Protein AF-A0A662VIW0-F1 (afdb_monomer)

Solvent-accessible surface area (backbone atoms only — not comparable to full-atom values): 6126 Å² total; per-residue (Å²): 143,88,88,86,82,80,80,51,72,69,60,53,56,52,55,52,50,51,64,45,26,67,75,43,23,36,45,35,42,64,48,13,52,80,46,64,94,52,66,86,97,58,52,34,42,56,48,16,45,52,52,39,48,55,49,34,55,51,52,54,50,34,43,78,67,66,74,47,53,72,71,60,52,47,40,37,14,29,12,44,25,73,59,30,28,58,50,50,29,67,75,67,74,45,95,77,75,49,54,68,15,72,86,61,66,70,75,119

Nearest PDB structures (foldseek):
  6cfw-assembly1_D  TM=3.630E-01  e=3.505E+00  Pyrococcus furiosus DSM 3638

Structure (mmCIF, N/CA/C/O backbone):
data_AF-A0A662VIW0-F1
#
_entry.id   AF-A0A662VIW0-F1
#
loop_
_atom_site.group_PDB
_atom_site.id
_atom_site.type_symbol
_atom_site.label_atom_id
_atom_site.label_alt_id
_atom_site.label_comp_id
_atom_site.label_asym_id
_atom_site.label_entity_id
_atom_site.label_seq_id
_atom_site.pdbx_PDB_ins_code
_atom_site.Cartn_x
_atom_site.Cartn_y
_atom_site.Cartn_z
_atom_site.occupancy
_atom_site.B_iso_or_equiv
_atom_site.auth_seq_id
_atom_site.auth_comp_id
_atom_site.auth_asym_id
_atom_site.auth_atom_id
_atom_site.pdbx_PDB_model_num
ATOM 1 N N . MET A 1 1 ? 27.183 17.639 17.169 1.00 44.72 1 MET A N 1
ATOM 2 C CA . MET A 1 1 ? 25.803 17.394 16.695 1.00 44.72 1 MET A CA 1
ATOM 3 C C . MET A 1 1 ? 25.835 17.263 15.175 1.00 44.72 1 MET A C 1
ATOM 5 O O . MET A 1 1 ? 25.544 18.216 14.478 1.00 44.72 1 MET A O 1
ATOM 9 N N . GLU A 1 2 ? 26.232 16.102 14.656 1.00 43.03 2 GLU A N 1
ATOM 10 C CA . GLU A 1 2 ? 26.296 15.828 13.208 1.00 43.03 2 GLU A CA 1
ATOM 11 C C . GLU A 1 2 ? 25.835 14.387 12.946 1.00 43.03 2 GLU A C 1
ATOM 13 O O . GLU A 1 2 ? 26.574 13.532 12.479 1.00 43.03 2 GLU A O 1
ATOM 18 N N . ARG A 1 3 ? 24.592 14.079 13.327 1.00 45.66 3 ARG A N 1
ATOM 19 C CA . ARG A 1 3 ? 23.957 12.772 13.076 1.00 45.66 3 ARG A CA 1
ATOM 20 C C . ARG A 1 3 ? 22.644 12.937 12.306 1.00 45.66 3 ARG A C 1
ATOM 22 O O . ARG A 1 3 ? 21.620 12.384 12.681 1.00 45.66 3 ARG A O 1
ATOM 29 N N . SER A 1 4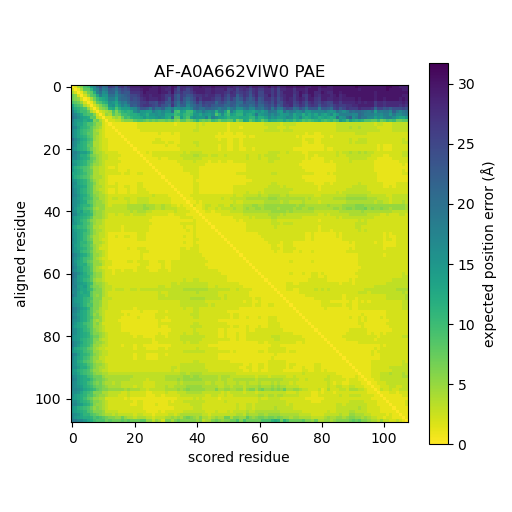 ? 22.648 13.751 11.250 1.00 50.28 4 SER A N 1
ATOM 30 C CA . SER A 1 4 ? 21.435 14.067 10.474 1.00 50.28 4 SER A CA 1
ATOM 31 C C . SER A 1 4 ? 21.539 13.806 8.966 1.00 50.28 4 SER A C 1
ATOM 33 O O . SER A 1 4 ? 20.631 14.183 8.230 1.00 50.28 4 SER A O 1
ATOM 35 N N . LYS A 1 5 ? 22.586 13.125 8.475 1.00 49.28 5 LYS A N 1
ATOM 36 C CA . LYS A 1 5 ? 22.767 12.874 7.028 1.00 49.28 5 LYS A CA 1
ATOM 37 C C . LYS A 1 5 ? 23.123 11.435 6.637 1.00 49.28 5 LYS A C 1
ATOM 39 O O . LYS A 1 5 ? 23.834 11.227 5.667 1.00 49.28 5 LYS A O 1
ATOM 44 N N . GLU A 1 6 ? 22.539 10.443 7.298 1.00 47.62 6 GLU A N 1
ATOM 45 C CA . GLU A 1 6 ? 22.440 9.090 6.728 1.00 47.62 6 GLU A CA 1
ATOM 46 C C . GLU A 1 6 ? 20.973 8.669 6.664 1.00 47.62 6 GLU A C 1
ATOM 48 O O . GLU A 1 6 ? 20.456 7.899 7.472 1.00 47.62 6 GLU A O 1
ATOM 53 N N . GLN A 1 7 ? 20.256 9.214 5.680 1.00 52.16 7 GLN A N 1
ATOM 54 C CA . GLN A 1 7 ? 19.001 8.604 5.261 1.00 52.16 7 GLN A CA 1
ATOM 55 C C . GLN A 1 7 ? 19.335 7.333 4.484 1.00 52.16 7 GLN A C 1
ATOM 57 O O . GLN A 1 7 ? 19.676 7.376 3.305 1.00 52.16 7 GLN A O 1
ATOM 62 N N . ASN A 1 8 ? 19.237 6.206 5.183 1.00 62.53 8 ASN A N 1
ATOM 63 C CA . ASN A 1 8 ? 19.381 4.864 4.636 1.00 62.53 8 ASN A CA 1
ATOM 64 C C . ASN A 1 8 ? 18.531 4.716 3.352 1.00 62.53 8 ASN A C 1
ATOM 66 O O . ASN A 1 8 ? 17.358 5.099 3.347 1.00 62.53 8 ASN A O 1
ATOM 70 N N . ALA A 1 9 ? 19.095 4.202 2.253 1.00 61.03 9 ALA A N 1
ATOM 71 C CA . ALA A 1 9 ? 18.442 4.202 0.934 1.00 61.03 9 ALA A CA 1
ATOM 72 C C . ALA A 1 9 ? 17.053 3.526 0.954 1.00 61.03 9 ALA A C 1
ATOM 74 O O . ALA A 1 9 ? 16.110 4.005 0.317 1.00 61.03 9 ALA A O 1
ATOM 75 N N . SER A 1 10 ? 16.896 2.484 1.775 1.00 62.88 10 SER A N 1
ATOM 76 C CA . SER A 1 10 ? 15.626 1.788 2.018 1.00 62.88 10 SER A CA 1
ATOM 77 C C . SER A 1 10 ? 14.562 2.680 2.672 1.00 62.88 10 SER A C 1
ATOM 79 O O . SER A 1 10 ? 13.393 2.632 2.280 1.00 62.88 10 SER A O 1
ATOM 81 N N . ASN A 1 11 ? 14.954 3.573 3.592 1.00 71.50 11 ASN A N 1
ATOM 82 C CA . ASN A 1 11 ? 14.033 4.539 4.206 1.00 71.50 11 ASN A CA 1
ATOM 83 C C . ASN A 1 11 ? 13.468 5.504 3.157 1.00 71.50 11 ASN A C 1
ATOM 85 O O . ASN A 1 11 ? 12.321 5.931 3.265 1.00 71.50 11 ASN A O 1
ATOM 89 N N . ASN A 1 12 ? 14.228 5.826 2.107 1.00 86.69 12 ASN A N 1
ATOM 90 C CA . ASN A 1 12 ? 13.758 6.712 1.042 1.00 86.69 12 ASN A CA 1
ATOM 91 C C . ASN A 1 12 ? 12.639 6.068 0.199 1.00 86.69 12 ASN A C 1
ATOM 93 O O . ASN A 1 12 ? 11.648 6.732 -0.107 1.00 86.69 12 ASN A O 1
ATOM 97 N N . ILE A 1 13 ? 12.757 4.775 -0.135 1.00 94.94 13 ILE A N 1
ATOM 98 C CA . ILE A 1 13 ? 11.748 4.047 -0.929 1.00 94.94 13 ILE A CA 1
ATOM 99 C C . ILE A 1 13 ? 10.411 4.018 -0.188 1.00 94.94 13 ILE A C 1
ATOM 101 O O . ILE A 1 13 ? 9.395 4.472 -0.718 1.00 94.94 13 ILE A O 1
ATOM 105 N N . ILE A 1 14 ? 10.423 3.554 1.063 1.00 95.62 14 ILE A N 1
ATOM 106 C CA . ILE A 1 14 ? 9.202 3.424 1.862 1.00 95.62 14 ILE A CA 1
ATOM 107 C C . ILE A 1 14 ? 8.592 4.789 2.180 1.00 95.62 14 ILE A C 1
ATOM 109 O O . ILE A 1 14 ? 7.386 4.965 2.015 1.00 95.62 14 ILE A O 1
ATOM 113 N N . ASN A 1 15 ? 9.395 5.794 2.543 1.00 94.94 15 ASN A N 1
ATOM 114 C CA . ASN A 1 15 ? 8.869 7.133 2.820 1.00 94.94 15 ASN A CA 1
ATOM 115 C C . ASN A 1 15 ? 8.198 7.760 1.592 1.00 94.94 15 ASN A C 1
ATOM 117 O O . ASN A 1 15 ? 7.151 8.401 1.718 1.00 94.94 15 ASN A O 1
ATOM 121 N N . LYS A 1 16 ? 8.764 7.567 0.394 1.00 96.88 16 LYS A N 1
ATOM 122 C CA . LYS A 1 16 ? 8.130 8.007 -0.857 1.00 96.88 16 LYS A CA 1
ATOM 123 C C . LYS A 1 16 ? 6.845 7.233 -1.132 1.00 96.88 16 LYS A C 1
ATOM 125 O O . LYS A 1 16 ? 5.825 7.860 -1.410 1.00 96.88 16 LYS A O 1
ATOM 130 N N . ALA A 1 17 ? 6.869 5.906 -1.000 1.00 97.88 17 ALA A N 1
ATOM 131 C CA . ALA A 1 17 ? 5.688 5.071 -1.197 1.00 97.88 17 ALA A CA 1
ATOM 132 C C . ALA A 1 17 ? 4.541 5.481 -0.257 1.00 97.88 17 ALA A C 1
ATOM 134 O O . ALA A 1 17 ? 3.423 5.679 -0.723 1.00 97.88 17 ALA A O 1
ATOM 135 N N . ARG A 1 18 ? 4.821 5.730 1.032 1.00 97.19 18 ARG A N 1
ATOM 136 C CA . ARG A 1 18 ? 3.829 6.221 2.006 1.00 97.19 18 ARG A CA 1
ATOM 137 C C . ARG A 1 18 ? 3.193 7.538 1.576 1.00 97.19 18 ARG A C 1
ATOM 139 O O . ARG A 1 18 ? 1.971 7.664 1.542 1.00 97.19 18 ARG A O 1
ATOM 146 N N . LYS A 1 19 ? 4.018 8.525 1.216 1.00 96.88 19 LYS A N 1
ATOM 147 C CA . LYS A 1 19 ? 3.547 9.854 0.787 1.00 96.88 19 LYS A CA 1
ATOM 148 C C . LYS A 1 19 ? 2.650 9.798 -0.449 1.00 96.88 19 LYS A C 1
ATOM 150 O O . LYS A 1 19 ? 1.750 10.620 -0.581 1.00 96.88 19 LYS A O 1
ATOM 155 N N . ILE A 1 20 ? 2.911 8.864 -1.358 1.00 97.88 20 ILE A N 1
ATOM 156 C CA . ILE A 1 20 ? 2.132 8.711 -2.588 1.00 97.88 20 ILE A CA 1
ATOM 157 C C . ILE A 1 20 ? 0.847 7.932 -2.311 1.00 97.88 20 ILE A C 1
ATOM 159 O O . ILE A 1 20 ? -0.230 8.405 -2.660 1.00 97.88 20 ILE A O 1
ATOM 163 N N . LEU A 1 21 ? 0.939 6.791 -1.625 1.00 98.25 21 LEU A N 1
ATOM 164 C CA . LEU A 1 21 ? -0.203 5.917 -1.339 1.00 98.25 21 LEU A CA 1
ATOM 165 C C . LEU A 1 21 ? -1.180 6.510 -0.315 1.00 98.25 21 LEU A C 1
ATOM 167 O O . LEU A 1 21 ? -2.311 6.058 -0.219 1.00 98.25 21 LEU A O 1
ATOM 171 N N . THR A 1 22 ? -0.811 7.559 0.418 1.00 96.31 22 THR A N 1
ATOM 172 C CA . THR A 1 22 ? -1.782 8.337 1.212 1.00 96.31 22 THR A CA 1
ATOM 173 C C . THR A 1 22 ? -2.666 9.248 0.361 1.00 96.31 22 THR A C 1
ATOM 175 O O . THR A 1 22 ? -3.702 9.695 0.845 1.00 96.31 22 THR A O 1
ATOM 178 N N . LYS A 1 23 ? -2.281 9.521 -0.892 1.00 96.94 23 LYS A N 1
ATOM 179 C CA . LYS A 1 23 ? -2.948 10.493 -1.771 1.00 96.94 23 LYS A CA 1
ATOM 180 C C . LYS A 1 23 ? -3.566 9.863 -3.011 1.00 96.94 23 LYS A C 1
ATOM 182 O O . LYS A 1 23 ? -4.640 10.283 -3.420 1.00 96.94 23 LYS A O 1
ATOM 187 N N . TYR A 1 24 ? -2.889 8.885 -3.607 1.00 98.00 24 TYR A N 1
ATOM 188 C CA . TYR A 1 24 ? -3.261 8.336 -4.904 1.00 98.00 24 TYR A CA 1
ATOM 189 C C . TYR A 1 24 ? -3.354 6.813 -4.855 1.00 98.00 24 TYR A C 1
ATOM 191 O O . TYR A 1 24 ? -2.398 6.164 -4.414 1.00 98.00 24 TYR A O 1
ATOM 199 N N . PRO A 1 25 ? -4.458 6.227 -5.347 1.00 98.31 25 PRO A N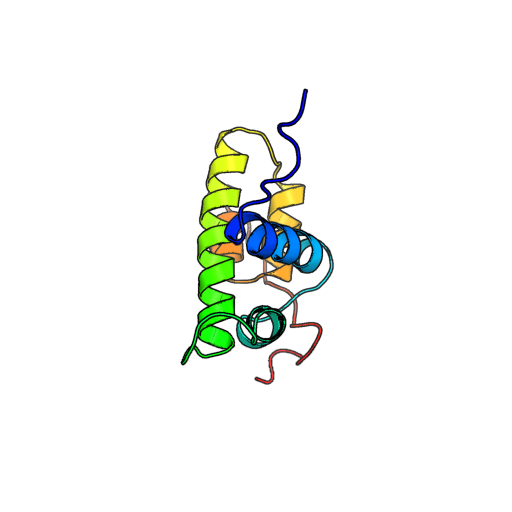 1
ATOM 200 C CA . PRO A 1 25 ? -4.550 4.789 -5.503 1.00 98.31 25 PRO A CA 1
ATOM 201 C C . PRO A 1 25 ? -3.631 4.303 -6.620 1.00 98.31 25 PRO A C 1
ATOM 203 O O . PRO A 1 25 ? -3.672 4.837 -7.725 1.00 98.31 25 PRO A O 1
ATOM 206 N N . LEU A 1 26 ? -2.798 3.295 -6.358 1.00 98.69 26 LEU A N 1
ATOM 207 C CA . LEU A 1 26 ? -1.851 2.754 -7.337 1.00 98.69 26 LEU A CA 1
ATOM 208 C C . LEU A 1 26 ? -1.809 1.223 -7.290 1.00 98.69 26 LEU A C 1
ATOM 210 O O . LEU A 1 26 ? -1.601 0.619 -6.235 1.00 98.69 26 LEU A O 1
ATOM 214 N N . CYS A 1 27 ? -1.921 0.584 -8.458 1.00 98.62 27 CYS A N 1
ATOM 215 C CA . CYS A 1 27 ? -1.638 -0.844 -8.608 1.00 98.62 27 CYS A CA 1
ATOM 216 C C . CYS A 1 27 ? -0.133 -1.128 -8.446 1.00 98.62 27 CYS A C 1
ATOM 218 O O . CYS A 1 27 ? 0.690 -0.208 -8.424 1.00 98.62 27 CYS A O 1
ATOM 220 N N . ASP A 1 28 ? 0.230 -2.405 -8.334 1.00 98.62 28 ASP A N 1
ATOM 221 C CA . ASP A 1 28 ? 1.623 -2.831 -8.152 1.00 98.62 28 ASP A CA 1
ATOM 222 C C . ASP A 1 28 ? 2.504 -2.315 -9.290 1.00 98.62 28 ASP A C 1
ATOM 224 O O . ASP A 1 28 ? 3.499 -1.633 -9.052 1.00 98.62 28 ASP A O 1
ATOM 228 N N . HIS A 1 29 ? 2.066 -2.517 -10.533 1.00 98.50 29 HIS A N 1
ATOM 229 C CA . HIS A 1 29 ? 2.808 -2.092 -11.712 1.00 98.50 29 HIS A CA 1
ATOM 230 C C . HIS A 1 29 ? 3.080 -0.575 -11.721 1.00 98.50 29 HIS A C 1
ATOM 232 O O . HIS A 1 29 ? 4.190 -0.121 -12.005 1.00 98.50 29 HIS A O 1
ATOM 238 N N . CYS A 1 30 ? 2.082 0.257 -11.424 1.00 98.62 30 CYS A N 1
ATOM 239 C CA . CYS A 1 30 ? 2.258 1.711 -11.436 1.00 98.62 30 CYS A CA 1
ATOM 240 C C . CYS A 1 30 ? 3.099 2.212 -10.260 1.00 98.62 30 CYS A C 1
ATOM 242 O O . CYS A 1 30 ? 3.902 3.123 -10.453 1.00 98.62 30 CYS A O 1
ATOM 244 N N . LEU A 1 31 ? 2.966 1.606 -9.077 1.00 98.56 31 LEU A N 1
ATOM 245 C CA . LEU A 1 31 ? 3.815 1.927 -7.933 1.00 98.56 31 LEU A CA 1
ATOM 246 C C . LEU A 1 31 ? 5.278 1.562 -8.212 1.00 98.56 31 LEU A C 1
ATOM 248 O O . LEU A 1 31 ? 6.158 2.398 -8.021 1.00 98.56 31 LEU A O 1
ATOM 252 N N . GLY A 1 32 ? 5.553 0.349 -8.696 1.00 98.00 32 GLY A N 1
ATOM 253 C CA . GLY A 1 32 ? 6.922 -0.094 -8.959 1.00 98.00 32 GLY A CA 1
ATOM 254 C C . GLY A 1 32 ? 7.599 0.653 -10.107 1.00 98.00 32 GLY A C 1
ATOM 255 O O . GLY A 1 32 ? 8.812 0.860 -10.057 1.00 98.00 32 GLY A O 1
ATOM 256 N N . ARG A 1 33 ? 6.833 1.167 -11.082 1.00 97.81 33 ARG A N 1
ATOM 257 C CA . ARG A 1 33 ? 7.352 2.052 -12.142 1.00 97.81 33 ARG A CA 1
ATOM 258 C C . ARG A 1 33 ? 8.028 3.308 -11.578 1.00 97.81 33 ARG A C 1
ATOM 260 O O . ARG A 1 33 ? 9.010 3.775 -12.149 1.00 97.81 33 ARG A O 1
ATOM 267 N N . LEU A 1 34 ? 7.560 3.833 -10.443 1.00 97.12 34 LEU A N 1
ATOM 268 C CA . LEU A 1 34 ? 8.170 5.000 -9.786 1.00 97.12 34 LEU A CA 1
ATOM 269 C C . LEU A 1 34 ? 9.599 4.730 -9.293 1.00 97.12 34 LEU A C 1
ATOM 271 O O . LEU A 1 34 ? 10.370 5.664 -9.076 1.00 97.12 34 LEU A O 1
ATOM 275 N N . PHE A 1 35 ? 9.953 3.455 -9.135 1.00 96.31 35 PHE A N 1
ATOM 276 C CA . PHE A 1 35 ? 11.245 2.990 -8.644 1.00 96.31 35 PHE A CA 1
ATOM 277 C C . PHE A 1 35 ? 12.011 2.188 -9.705 1.00 96.31 35 PHE A C 1
ATOM 279 O O . PHE A 1 35 ? 12.941 1.470 -9.360 1.00 96.31 35 PHE A O 1
ATOM 286 N N . ALA A 1 36 ? 11.676 2.336 -10.993 1.00 94.81 36 ALA A N 1
ATOM 287 C CA . ALA A 1 36 ? 12.245 1.546 -12.094 1.00 94.81 36 ALA A CA 1
ATOM 288 C C . ALA A 1 36 ? 13.774 1.659 -12.265 1.00 94.81 36 ALA A C 1
ATOM 290 O O . ALA A 1 36 ? 14.375 0.845 -12.954 1.00 94.81 36 ALA A O 1
ATOM 291 N N . LYS A 1 37 ? 14.417 2.655 -11.640 1.00 94.50 37 LYS A N 1
ATOM 292 C CA . LYS A 1 37 ? 15.884 2.798 -11.616 1.00 94.50 37 LYS A CA 1
ATOM 293 C C . LYS A 1 37 ? 16.570 1.917 -10.558 1.00 94.50 37 LYS A C 1
ATOM 295 O O . LYS A 1 37 ? 17.786 1.985 -10.423 1.00 94.50 37 LYS A O 1
ATOM 300 N N . LEU A 1 38 ? 15.807 1.157 -9.772 1.00 93.81 38 LEU A N 1
ATOM 301 C CA . LEU A 1 38 ? 16.281 0.295 -8.690 1.00 93.81 38 LEU A CA 1
ATOM 302 C C . LEU A 1 38 ? 15.823 -1.146 -8.946 1.00 93.81 38 LEU A C 1
ATOM 304 O O . LEU A 1 38 ? 14.744 -1.355 -9.494 1.00 93.81 38 LEU A O 1
ATOM 308 N N . GLY A 1 39 ? 16.611 -2.129 -8.501 1.00 90.25 39 GLY A N 1
ATOM 309 C CA . GLY A 1 39 ? 16.287 -3.551 -8.661 1.00 90.25 39 GLY A CA 1
ATOM 310 C C . GLY A 1 39 ? 16.448 -4.022 -10.107 1.00 90.25 39 GLY A C 1
ATOM 311 O O . GLY A 1 39 ? 15.488 -3.998 -10.879 1.00 90.25 39 GLY A O 1
ATOM 312 N N . LEU A 1 40 ? 17.680 -4.410 -10.453 1.00 94.38 40 LEU A N 1
ATOM 313 C CA . LEU A 1 40 ? 18.040 -4.966 -11.759 1.00 94.38 40 LEU A CA 1
ATOM 314 C C . LEU A 1 40 ? 17.222 -6.235 -12.036 1.00 94.38 40 LEU A C 1
ATOM 316 O O . LEU A 1 40 ? 17.063 -7.053 -11.138 1.00 94.38 40 LEU A O 1
ATOM 320 N N . ASP A 1 41 ? 16.727 -6.365 -13.268 1.00 96.38 41 ASP A N 1
ATOM 321 C CA . ASP A 1 41 ? 15.948 -7.516 -13.757 1.00 96.38 41 ASP A CA 1
ATOM 322 C C . ASP A 1 41 ? 14.610 -7.785 -13.037 1.00 96.38 41 ASP A C 1
ATOM 324 O O . ASP A 1 41 ? 14.021 -8.849 -13.173 1.00 96.38 41 ASP A O 1
ATOM 328 N N . LEU A 1 42 ? 14.084 -6.801 -12.296 1.00 97.56 42 LEU A N 1
ATOM 329 C CA . LEU A 1 42 ? 12.761 -6.913 -11.674 1.00 97.56 42 LEU A CA 1
ATOM 330 C C . LEU A 1 42 ? 11.657 -6.300 -12.543 1.00 97.56 42 LEU A C 1
ATOM 332 O O . LEU A 1 42 ? 11.825 -5.228 -13.149 1.00 97.56 42 LEU A O 1
ATOM 336 N N . GLY A 1 43 ? 10.481 -6.926 -12.509 1.00 97.88 43 GLY A N 1
ATOM 337 C CA . GLY A 1 43 ? 9.242 -6.369 -13.054 1.00 97.88 43 GLY A CA 1
ATOM 338 C C . GLY A 1 43 ? 8.748 -5.147 -12.267 1.00 97.88 43 GLY A C 1
ATOM 339 O O . GLY A 1 43 ? 9.094 -4.926 -11.103 1.00 97.88 43 GLY A O 1
ATOM 340 N N . ASN A 1 44 ? 7.918 -4.305 -12.890 1.00 98.19 44 ASN A N 1
ATOM 341 C CA . ASN A 1 44 ? 7.298 -3.180 -12.174 1.00 98.19 44 ASN A CA 1
ATOM 342 C C . ASN A 1 44 ? 6.268 -3.661 -11.147 1.00 98.19 44 ASN A C 1
ATOM 344 O O . ASN A 1 44 ? 6.174 -3.116 -10.053 1.00 98.19 44 ASN A O 1
ATOM 348 N N . ASP A 1 45 ? 5.487 -4.665 -11.513 1.00 98.06 45 ASP A N 1
ATOM 349 C CA . ASP A 1 45 ? 4.546 -5.359 -10.645 1.00 98.06 45 ASP A CA 1
ATOM 350 C C . ASP A 1 45 ? 5.266 -6.034 -9.471 1.00 98.06 45 ASP A C 1
ATOM 352 O O . ASP A 1 45 ? 4.870 -5.834 -8.324 1.00 98.06 45 ASP A O 1
ATOM 356 N N . GLU A 1 46 ? 6.380 -6.720 -9.726 1.00 98.38 46 GLU A N 1
ATOM 357 C CA . GLU A 1 46 ? 7.196 -7.342 -8.683 1.00 98.38 46 GLU A CA 1
ATOM 358 C C . GLU A 1 46 ? 7.719 -6.303 -7.679 1.00 98.38 46 GLU A C 1
ATOM 360 O O . GLU A 1 46 ? 7.475 -6.418 -6.473 1.00 98.38 46 GLU A O 1
ATOM 365 N N . ARG A 1 47 ? 8.344 -5.219 -8.167 1.00 97.75 47 ARG A N 1
ATOM 366 C CA . ARG A 1 47 ? 8.807 -4.107 -7.317 1.00 97.75 47 ARG A CA 1
ATOM 367 C C . ARG A 1 47 ? 7.674 -3.500 -6.497 1.00 97.75 47 ARG A C 1
ATOM 369 O O . ARG A 1 47 ? 7.824 -3.280 -5.295 1.00 97.75 47 ARG A O 1
ATOM 376 N N . GLY A 1 48 ? 6.543 -3.198 -7.134 1.00 98.25 48 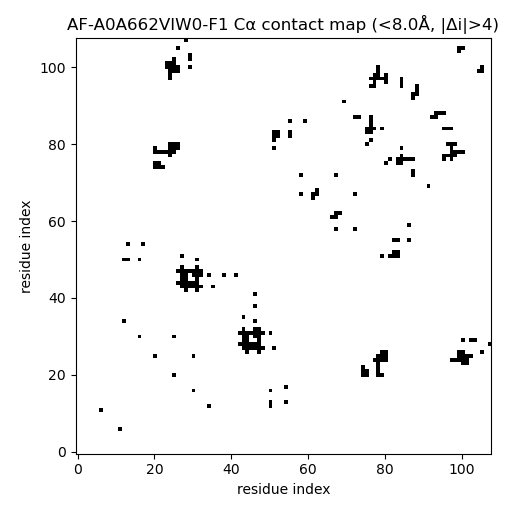GLY A N 1
ATOM 377 C CA . GLY A 1 48 ? 5.403 -2.583 -6.459 1.00 98.25 48 GLY A CA 1
ATOM 378 C C . GLY A 1 48 ? 4.811 -3.483 -5.380 1.00 98.25 48 GLY A C 1
ATOM 379 O O . GLY A 1 48 ? 4.563 -3.021 -4.265 1.00 98.25 48 GLY A O 1
ATOM 380 N N . ARG A 1 49 ? 4.651 -4.775 -5.679 1.00 98.56 49 ARG A N 1
ATOM 381 C CA . ARG A 1 49 ? 4.157 -5.777 -4.731 1.00 98.56 49 ARG A CA 1
ATOM 382 C C . ARG A 1 49 ? 5.107 -5.963 -3.553 1.00 98.56 49 ARG A C 1
ATOM 384 O O . ARG A 1 49 ? 4.643 -6.033 -2.413 1.00 98.56 49 ARG A O 1
ATOM 391 N N . ALA A 1 50 ? 6.418 -5.984 -3.795 1.00 98.06 50 ALA A N 1
ATOM 392 C CA . ALA A 1 50 ? 7.423 -6.055 -2.737 1.00 98.06 50 ALA A CA 1
ATOM 393 C C . ALA A 1 50 ? 7.329 -4.840 -1.797 1.00 98.06 50 ALA A C 1
ATOM 395 O O . ALA A 1 50 ? 7.261 -4.998 -0.577 1.00 98.06 50 ALA A O 1
ATOM 396 N N . ILE A 1 51 ? 7.217 -3.629 -2.358 1.00 98.06 51 ILE A N 1
ATOM 397 C CA . ILE A 1 51 ? 7.048 -2.391 -1.581 1.00 98.06 51 ILE A CA 1
ATOM 398 C C . ILE A 1 51 ? 5.772 -2.437 -0.737 1.00 98.06 51 ILE A C 1
ATOM 400 O O . ILE A 1 51 ? 5.819 -2.109 0.447 1.00 98.06 51 ILE A O 1
ATOM 404 N N . LYS A 1 52 ? 4.633 -2.848 -1.309 1.00 98.56 52 LYS A N 1
ATOM 405 C CA . LYS A 1 52 ? 3.369 -2.930 -0.558 1.00 98.56 52 LYS A CA 1
ATOM 406 C C . LYS A 1 52 ? 3.396 -4.003 0.520 1.00 98.56 52 LYS A C 1
ATOM 408 O O . LYS A 1 52 ? 2.831 -3.786 1.585 1.00 98.56 52 LYS A O 1
ATOM 413 N N . THR A 1 53 ? 4.060 -5.127 0.267 1.00 98.69 53 THR A N 1
ATOM 414 C CA . THR A 1 53 ? 4.255 -6.187 1.264 1.00 98.69 53 THR A CA 1
ATOM 415 C C . THR A 1 53 ? 5.036 -5.664 2.462 1.00 98.69 53 THR A C 1
ATOM 417 O O . THR A 1 53 ? 4.560 -5.766 3.591 1.00 98.69 53 THR A O 1
ATOM 420 N N . LEU A 1 54 ? 6.184 -5.022 2.226 1.00 98.19 54 LEU A N 1
ATOM 421 C CA . LEU A 1 54 ? 6.973 -4.430 3.304 1.00 98.19 54 LEU A CA 1
ATOM 422 C C . LEU A 1 54 ? 6.204 -3.310 4.020 1.00 98.19 54 LEU A C 1
ATOM 424 O O . LEU A 1 54 ? 6.202 -3.242 5.247 1.00 98.19 54 LEU A O 1
ATOM 428 N N . LEU A 1 55 ? 5.502 -2.455 3.270 1.00 98.12 55 LEU A N 1
ATOM 429 C CA . LEU A 1 55 ? 4.685 -1.396 3.854 1.00 98.12 55 LEU A CA 1
ATOM 430 C C . LEU A 1 55 ? 3.556 -1.961 4.725 1.00 98.12 55 LEU A C 1
ATOM 432 O O . LEU A 1 55 ? 3.296 -1.413 5.789 1.00 98.12 55 LEU A O 1
ATOM 436 N N . GLN A 1 56 ? 2.922 -3.064 4.327 1.00 98.50 56 GLN A N 1
ATOM 437 C CA . GLN A 1 56 ? 1.920 -3.740 5.150 1.00 98.50 56 GLN A CA 1
ATOM 438 C C . GLN A 1 56 ? 2.507 -4.160 6.499 1.00 98.50 56 GLN A C 1
ATOM 440 O O . GLN A 1 56 ? 1.897 -3.865 7.526 1.00 98.50 56 GLN A O 1
ATOM 445 N N . MET A 1 57 ? 3.692 -4.783 6.502 1.00 98.56 57 MET A N 1
ATOM 446 C CA . MET A 1 57 ? 4.348 -5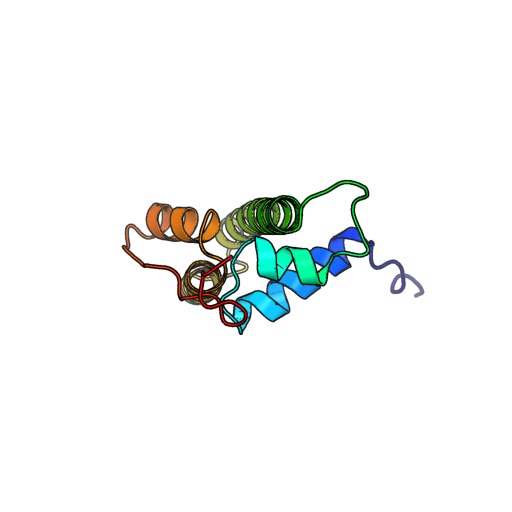.239 7.734 1.00 98.56 57 MET A CA 1
ATOM 447 C C . MET A 1 57 ? 4.633 -4.064 8.674 1.00 98.56 57 MET A C 1
ATOM 449 O O . MET A 1 57 ? 4.356 -4.144 9.870 1.00 98.56 57 MET A O 1
ATOM 453 N N . ILE A 1 58 ? 5.124 -2.953 8.114 1.00 98.19 58 ILE A N 1
ATOM 454 C CA . ILE A 1 58 ? 5.386 -1.712 8.852 1.00 98.19 58 ILE A CA 1
ATOM 455 C C . ILE A 1 58 ? 4.089 -1.141 9.431 1.00 98.19 58 ILE A C 1
ATOM 457 O O . ILE A 1 58 ? 4.038 -0.833 10.615 1.00 98.19 58 ILE A O 1
ATOM 461 N N . LEU A 1 59 ? 3.027 -1.036 8.627 1.00 98.38 59 LEU A N 1
ATOM 462 C CA . LEU A 1 59 ? 1.736 -0.511 9.079 1.00 98.38 59 LEU A CA 1
ATOM 463 C C . LEU A 1 59 ? 1.108 -1.392 10.166 1.00 98.38 59 LEU A C 1
ATOM 465 O O . LEU A 1 59 ? 0.528 -0.871 11.113 1.00 98.38 59 LEU A O 1
ATOM 469 N N . HIS A 1 60 ? 1.236 -2.716 10.062 1.00 98.62 60 HIS A N 1
ATOM 470 C CA . HIS A 1 60 ? 0.767 -3.634 11.098 1.00 98.62 60 HIS A CA 1
ATOM 471 C C . HIS A 1 60 ? 1.523 -3.426 12.417 1.00 98.62 60 HIS A C 1
ATOM 473 O O . HIS A 1 60 ? 0.900 -3.370 13.476 1.00 98.62 60 HIS A O 1
ATOM 479 N N . GLN A 1 61 ? 2.849 -3.274 12.359 1.00 98.56 61 GLN A N 1
ATOM 480 C CA . GLN A 1 61 ? 3.652 -2.964 13.538 1.00 98.56 61 GLN A CA 1
ATOM 481 C C . GLN A 1 61 ? 3.271 -1.604 14.139 1.00 98.56 61 GLN A C 1
ATOM 483 O O . GLN A 1 61 ? 3.013 -1.524 15.334 1.00 98.56 61 GLN A O 1
ATOM 488 N N . GLU A 1 62 ? 3.179 -0.554 13.322 1.00 98.31 62 GLU A N 1
ATOM 489 C CA . GLU A 1 62 ? 2.815 0.795 13.774 1.00 98.31 62 GLU A CA 1
ATOM 490 C C . GLU A 1 62 ? 1.418 0.848 14.394 1.00 98.31 62 GLU A C 1
ATOM 492 O O . GLU A 1 62 ? 1.214 1.576 15.361 1.00 98.31 62 GLU A O 1
ATOM 497 N N . LEU A 1 63 ? 0.469 0.064 13.877 1.00 98.25 63 LEU A N 1
ATOM 498 C CA . LEU A 1 63 ? -0.862 -0.040 14.467 1.00 98.25 63 LEU A CA 1
ATOM 499 C C . LEU A 1 63 ? -0.815 -0.722 15.843 1.00 98.25 63 LEU A C 1
ATOM 501 O O . LEU A 1 63 ? -1.468 -0.254 16.769 1.00 98.25 63 LEU A O 1
ATOM 505 N N . ARG A 1 64 ? -0.022 -1.795 16.000 1.00 98.06 64 ARG A N 1
ATOM 506 C CA . ARG A 1 64 ? 0.186 -2.461 17.303 1.00 98.06 64 ARG A CA 1
ATOM 507 C C . ARG A 1 64 ? 0.872 -1.562 18.330 1.00 98.06 64 ARG A C 1
ATOM 509 O O . ARG A 1 64 ? 0.668 -1.744 19.522 1.00 98.06 64 ARG A O 1
ATOM 516 N N . GLU A 1 65 ? 1.707 -0.642 17.863 1.00 98.38 65 GLU A N 1
ATOM 517 C CA . GLU A 1 65 ? 2.402 0.355 18.680 1.00 98.38 65 GLU A CA 1
ATOM 518 C C . GLU A 1 65 ? 1.584 1.647 18.860 1.00 98.38 65 GLU A C 1
ATOM 520 O O . GLU A 1 65 ? 2.121 2.630 19.364 1.00 98.38 65 GLU A O 1
ATOM 525 N N . GLU A 1 66 ? 0.322 1.670 18.411 1.00 97.69 66 GLU A N 1
ATOM 526 C CA . GLU A 1 66 ? -0.594 2.820 18.492 1.00 97.69 66 GLU A CA 1
ATOM 527 C C . GLU A 1 66 ? -0.045 4.111 17.847 1.00 97.69 66 GLU A C 1
ATOM 529 O O . GLU A 1 66 ? -0.465 5.223 18.161 1.00 97.69 66 GLU A O 1
ATOM 534 N N . LYS A 1 67 ? 0.891 3.978 16.899 1.00 98.00 67 LYS A N 1
ATOM 535 C CA . LYS A 1 67 ? 1.499 5.100 16.161 1.00 98.00 67 LYS A CA 1
ATOM 536 C C . LYS A 1 67 ? 0.638 5.600 15.010 1.00 98.00 67 LYS A C 1
ATOM 538 O O . LYS A 1 67 ? 0.825 6.726 14.557 1.00 98.00 67 LYS A O 1
ATOM 543 N N . ILE A 1 68 ? -0.251 4.745 14.516 1.00 98.12 68 ILE A N 1
ATOM 544 C CA . ILE A 1 68 ? -1.273 5.084 13.530 1.00 98.12 68 ILE A CA 1
ATOM 545 C C . ILE A 1 68 ? -2.626 4.575 14.016 1.00 98.12 68 ILE A C 1
ATOM 547 O O . ILE A 1 68 ? -2.694 3.657 14.831 1.00 98.12 68 ILE A O 1
ATOM 551 N N . ASN A 1 69 ? -3.708 5.126 13.478 1.00 98.19 69 ASN A N 1
ATOM 552 C CA . ASN A 1 69 ? -5.071 4.708 13.817 1.00 98.19 69 ASN A CA 1
ATOM 553 C C . ASN A 1 69 ? -5.826 4.058 12.638 1.00 98.19 69 ASN A C 1
ATOM 555 O O . ASN A 1 69 ? -5.315 3.920 11.521 1.00 98.19 69 ASN A O 1
ATOM 559 N N . LYS A 1 70 ? -7.083 3.658 12.892 1.00 98.31 70 LYS A N 1
ATOM 560 C CA . LYS A 1 70 ? -7.985 3.049 11.899 1.00 98.31 70 LYS A CA 1
ATOM 561 C C . LYS A 1 70 ? -8.132 3.899 10.633 1.00 98.31 70 LYS A C 1
ATOM 563 O O . LYS A 1 70 ? -8.065 3.352 9.535 1.00 98.31 70 LYS A O 1
ATOM 568 N N . GLU A 1 71 ? -8.315 5.211 10.766 1.00 97.88 71 GLU A N 1
ATOM 569 C CA . GLU A 1 71 ? -8.496 6.126 9.629 1.00 97.88 71 GLU A CA 1
ATOM 570 C C . GLU A 1 71 ? -7.230 6.238 8.776 1.00 97.88 71 GLU A C 1
ATOM 572 O O . GLU A 1 71 ? -7.285 6.247 7.544 1.00 97.88 71 GLU A O 1
ATOM 577 N N . GLU A 1 72 ? -6.061 6.268 9.414 1.00 97.88 72 GLU A N 1
ATOM 578 C CA . GLU A 1 72 ? -4.787 6.258 8.701 1.00 97.88 72 GLU A CA 1
ATOM 579 C C . GLU A 1 72 ? -4.574 4.952 7.936 1.00 97.88 72 GLU A C 1
ATOM 581 O O . GLU A 1 72 ? -4.253 4.997 6.745 1.00 97.88 72 GLU A O 1
ATOM 586 N N . LEU A 1 73 ? -4.821 3.795 8.563 1.00 98.50 73 LEU A N 1
ATOM 587 C CA . LEU A 1 73 ? -4.715 2.510 7.870 1.00 98.50 73 LEU A CA 1
ATOM 588 C C . LEU A 1 73 ? -5.735 2.396 6.727 1.00 98.50 73 LEU A C 1
ATOM 590 O O . LEU A 1 73 ? -5.399 1.869 5.664 1.00 98.50 73 LEU A O 1
ATOM 594 N N . ARG A 1 74 ? -6.947 2.943 6.899 1.00 98.38 74 ARG A N 1
ATOM 595 C CA . ARG A 1 74 ? -7.996 2.961 5.866 1.00 98.38 74 ARG A CA 1
ATOM 596 C C . ARG A 1 74 ? -7.511 3.625 4.579 1.00 98.38 74 ARG A C 1
ATOM 598 O O . ARG A 1 74 ? -7.744 3.084 3.501 1.00 98.38 74 ARG A O 1
ATOM 605 N N . LYS A 1 75 ? -6.790 4.749 4.668 1.00 98.38 75 LYS A N 1
ATOM 606 C CA . LYS A 1 75 ? -6.237 5.447 3.488 1.00 98.38 75 LYS A CA 1
ATOM 607 C C . LYS A 1 75 ? -5.307 4.543 2.684 1.00 98.38 75 LYS A C 1
ATOM 609 O O . LYS A 1 75 ? -5.457 4.434 1.468 1.00 98.38 75 LYS A O 1
ATOM 614 N N . TYR A 1 76 ? -4.384 3.856 3.356 1.00 98.44 76 TYR A N 1
ATOM 615 C CA . TYR A 1 76 ? -3.493 2.909 2.687 1.00 98.44 76 TYR A CA 1
ATOM 616 C C . TYR A 1 76 ? -4.258 1.717 2.120 1.00 98.44 76 TYR A C 1
ATOM 618 O O . TYR A 1 76 ? -3.986 1.298 1.002 1.00 98.44 76 TYR A O 1
ATOM 626 N N . ALA A 1 77 ? -5.235 1.192 2.851 1.00 98.44 77 ALA A N 1
ATOM 627 C CA . ALA A 1 77 ? -6.025 0.055 2.412 1.00 98.44 77 ALA A CA 1
ATOM 628 C C . ALA A 1 77 ? -6.871 0.361 1.164 1.00 98.44 77 ALA A C 1
ATOM 630 O O . ALA A 1 77 ? -7.011 -0.497 0.295 1.00 98.44 77 ALA A O 1
ATOM 631 N N . LEU A 1 78 ? -7.385 1.587 1.036 1.00 98.38 78 LEU A N 1
ATOM 632 C CA . LEU A 1 78 ? -8.100 2.041 -0.157 1.00 98.38 78 LEU A CA 1
ATOM 633 C C . LEU A 1 78 ? -7.153 2.282 -1.338 1.00 98.38 78 LEU A C 1
ATOM 635 O O . LEU A 1 78 ? -7.480 1.924 -2.464 1.00 98.38 78 LEU A O 1
ATOM 639 N N . ASN A 1 79 ? -5.976 2.859 -1.106 1.00 98.44 79 ASN A N 1
ATOM 640 C CA . ASN A 1 79 ? -5.111 3.309 -2.197 1.00 98.44 79 ASN A CA 1
ATOM 641 C C . ASN A 1 79 ? -4.071 2.279 -2.649 1.00 98.44 79 ASN A C 1
ATOM 643 O O . ASN A 1 79 ? -3.714 2.217 -3.824 1.00 98.44 79 ASN A O 1
ATOM 647 N N . ALA A 1 80 ? -3.547 1.481 -1.728 1.00 97.88 80 ALA A N 1
ATOM 648 C CA . ALA A 1 80 ? -2.519 0.502 -2.037 1.00 97.88 80 ALA A CA 1
ATOM 649 C C . ALA A 1 80 ? -3.107 -0.833 -2.493 1.00 97.88 80 ALA A C 1
ATOM 651 O O . ALA A 1 80 ? -2.428 -1.567 -3.202 1.00 97.88 80 ALA A O 1
ATOM 652 N N . GLY A 1 81 ? -4.348 -1.163 -2.137 1.00 97.56 81 GLY A N 1
ATOM 653 C CA . GLY A 1 81 ? -4.865 -2.499 -2.414 1.00 97.56 81 GLY A CA 1
ATOM 654 C C . GLY A 1 81 ? -4.183 -3.573 -1.568 1.00 97.56 81 GLY A C 1
ATOM 655 O O . GLY A 1 81 ? -3.586 -3.301 -0.517 1.00 97.56 81 GLY A O 1
ATOM 656 N N . ASP A 1 82 ? -4.265 -4.814 -2.033 1.00 97.19 82 ASP A N 1
ATOM 657 C CA . ASP A 1 82 ? -3.611 -5.928 -1.362 1.00 97.19 82 ASP A CA 1
ATOM 658 C C . ASP A 1 82 ? -2.077 -5.803 -1.378 1.00 97.19 82 ASP A C 1
ATOM 660 O O . ASP A 1 82 ? -1.497 -5.333 -2.359 1.00 97.19 82 ASP A O 1
ATOM 664 N N . PRO A 1 83 ? -1.397 -6.209 -0.286 1.00 98.38 83 PRO A N 1
ATOM 665 C CA . PRO A 1 83 ? -1.934 -6.929 0.879 1.00 98.38 83 PRO A CA 1
ATOM 666 C C . PRO A 1 83 ? -2.478 -6.040 2.017 1.00 98.38 83 PRO A C 1
ATOM 668 O O . PRO A 1 83 ? -2.850 -6.565 3.070 1.00 98.38 83 PRO A O 1
ATOM 671 N N . ILE A 1 84 ? -2.507 -4.713 1.857 1.00 98.62 84 ILE A N 1
ATOM 672 C CA . ILE A 1 84 ? -2.897 -3.781 2.930 1.00 98.62 84 ILE A CA 1
ATOM 673 C C . ILE A 1 84 ? -4.421 -3.759 3.117 1.00 98.62 84 ILE A C 1
ATOM 675 O O . ILE A 1 84 ? -4.894 -3.681 4.251 1.00 98.62 84 ILE A O 1
ATOM 679 N N . THR A 1 85 ? -5.201 -3.913 2.042 1.00 98.50 85 THR A N 1
ATOM 680 C CA . THR A 1 85 ? -6.663 -4.086 2.130 1.00 98.50 85 THR A CA 1
ATOM 681 C C . THR A 1 85 ? -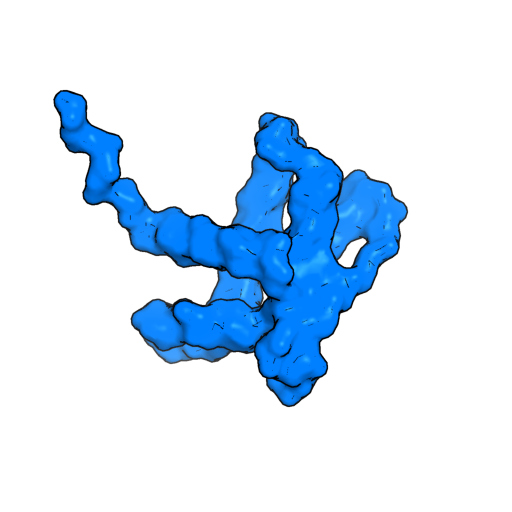7.031 -5.293 2.987 1.00 98.50 85 THR A C 1
ATOM 683 O O . THR A 1 85 ? -7.792 -5.148 3.944 1.00 98.50 85 THR A O 1
ATOM 686 N N . ARG A 1 86 ? -6.418 -6.456 2.729 1.00 98.38 86 ARG A N 1
ATOM 687 C CA . ARG A 1 86 ? -6.592 -7.657 3.559 1.00 98.38 86 ARG A CA 1
ATOM 688 C C . ARG A 1 86 ? -6.230 -7.443 5.034 1.00 98.38 86 ARG A C 1
ATOM 690 O O . ARG A 1 86 ? -6.929 -7.961 5.900 1.00 98.38 86 ARG A O 1
ATOM 697 N N . LEU A 1 87 ? -5.167 -6.687 5.336 1.00 98.56 87 LEU A N 1
ATOM 698 C CA . LEU A 1 87 ? -4.803 -6.347 6.721 1.00 98.56 87 LEU A CA 1
ATOM 699 C C . LEU A 1 87 ? -5.927 -5.563 7.413 1.00 98.56 87 LEU A C 1
ATOM 701 O O . LEU A 1 87 ? -6.362 -5.947 8.494 1.00 98.56 87 LEU A O 1
ATOM 705 N N . TYR A 1 88 ? -6.414 -4.496 6.773 1.00 98.69 88 TYR A N 1
ATOM 706 C CA . TYR A 1 88 ? -7.485 -3.657 7.317 1.00 98.69 88 TYR A CA 1
ATOM 707 C C . TYR A 1 88 ? -8.757 -4.461 7.590 1.00 98.69 88 TYR A C 1
ATOM 709 O O . TYR A 1 88 ? -9.293 -4.414 8.696 1.00 98.69 88 TYR A O 1
ATOM 717 N N . GLN A 1 89 ? -9.204 -5.235 6.596 1.00 98.50 89 GLN A N 1
ATOM 718 C CA . GLN A 1 89 ? -10.400 -6.068 6.707 1.00 98.50 89 GLN A CA 1
ATOM 719 C C . GLN A 1 89 ? -10.275 -7.087 7.843 1.00 98.50 89 GLN A C 1
ATOM 721 O O . GLN A 1 89 ? -11.247 -7.343 8.544 1.00 98.50 89 GLN A O 1
ATOM 726 N N . LYS A 1 90 ? -9.080 -7.661 8.046 1.00 98.44 90 LYS A N 1
ATOM 727 C CA . LYS A 1 90 ? -8.850 -8.651 9.101 1.00 98.44 90 LYS A CA 1
ATOM 728 C C . LYS A 1 90 ? -8.850 -8.042 10.503 1.00 98.44 90 LYS A C 1
ATOM 730 O O . LYS A 1 90 ? -9.328 -8.696 11.419 1.00 98.44 90 LYS A O 1
ATOM 735 N N . ILE A 1 91 ? -8.297 -6.842 10.673 1.00 98.25 91 ILE A N 1
ATOM 736 C CA . ILE A 1 91 ? -8.174 -6.200 11.990 1.00 98.25 91 ILE A CA 1
ATOM 737 C C . ILE A 1 91 ? -9.488 -5.564 12.439 1.00 98.25 91 ILE A C 1
ATOM 739 O O . ILE A 1 91 ? -9.844 -5.664 13.607 1.00 98.25 91 ILE A O 1
ATOM 743 N N . PHE A 1 92 ? -10.198 -4.899 11.528 1.00 98.31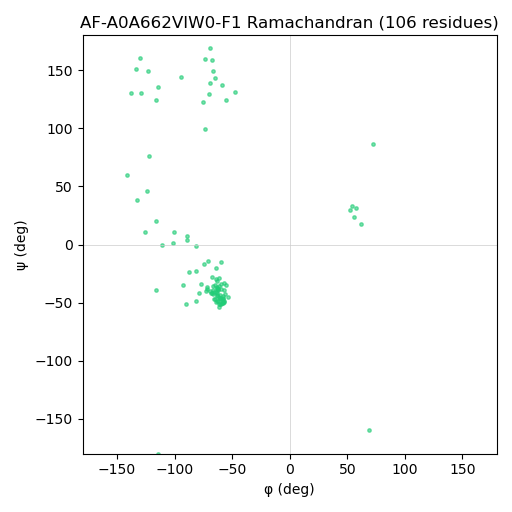 92 PHE A N 1
ATOM 744 C CA . PHE A 1 92 ? -11.413 -4.153 11.869 1.00 98.31 92 PHE A CA 1
ATOM 745 C C . PHE A 1 92 ? -12.705 -4.883 11.509 1.00 98.31 92 PHE A C 1
ATOM 747 O O . PHE A 1 92 ? -13.775 -4.310 11.692 1.00 98.31 92 PHE A O 1
ATOM 754 N N . GLU A 1 93 ? -12.602 -6.096 10.957 1.00 97.88 93 GLU A N 1
ATOM 755 C CA . GLU A 1 93 ? -13.735 -6.920 10.510 1.00 97.88 93 GLU A CA 1
ATOM 756 C C . GLU A 1 93 ? -14.693 -6.167 9.566 1.00 97.88 93 GLU A C 1
ATOM 758 O O . GLU A 1 93 ? -15.888 -6.441 9.479 1.00 97.88 93 GLU A O 1
ATOM 763 N N . GLU A 1 94 ? -14.148 -5.207 8.815 1.00 97.50 94 GLU A N 1
ATOM 764 C CA . GLU A 1 94 ? -14.897 -4.297 7.956 1.00 97.50 94 GLU A CA 1
ATOM 765 C C . GLU A 1 94 ? -14.518 -4.513 6.491 1.00 97.50 94 GLU A C 1
ATOM 767 O O . GLU A 1 94 ? -13.350 -4.405 6.108 1.00 97.50 94 GLU A O 1
ATOM 772 N N . LYS A 1 95 ? -15.514 -4.781 5.641 1.00 96.56 95 LYS A N 1
ATOM 773 C CA . LYS A 1 95 ? -15.298 -4.946 4.201 1.00 96.56 95 LYS A CA 1
ATOM 774 C C . LYS A 1 95 ? -15.073 -3.596 3.529 1.00 96.56 95 LYS A C 1
ATOM 776 O O . LYS A 1 95 ? -15.943 -2.732 3.534 1.00 96.56 95 LYS A O 1
ATOM 781 N N . ILE A 1 96 ? -13.932 -3.471 2.864 1.00 97.00 96 ILE A N 1
ATOM 782 C CA . ILE A 1 96 ? -13.597 -2.340 1.997 1.00 97.00 96 ILE A CA 1
ATOM 783 C C . ILE A 1 96 ? -13.028 -2.848 0.678 1.00 97.00 96 ILE A C 1
ATOM 785 O O . ILE A 1 96 ? -12.400 -3.904 0.639 1.00 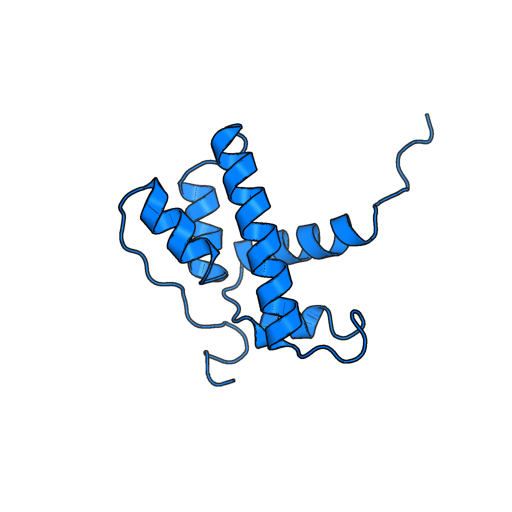97.00 96 ILE A O 1
ATOM 789 N N . THR A 1 97 ? -13.222 -2.084 -0.389 1.00 94.81 97 THR A N 1
ATOM 790 C CA . THR A 1 97 ? -12.628 -2.372 -1.699 1.00 94.81 97 THR A CA 1
ATOM 791 C C . THR A 1 97 ? -11.640 -1.270 -2.025 1.00 94.81 97 THR A C 1
ATOM 793 O O . THR A 1 97 ? -11.928 -0.092 -1.805 1.00 94.81 97 THR A O 1
ATOM 796 N N . ASN A 1 98 ? -10.461 -1.643 -2.513 1.00 94.44 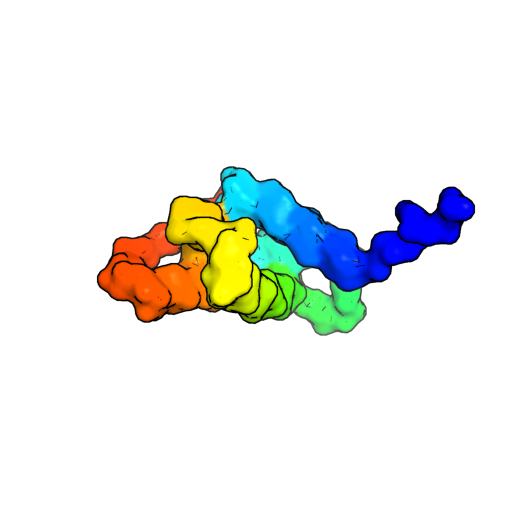98 ASN A N 1
ATOM 797 C CA . ASN A 1 98 ? -9.470 -0.671 -2.935 1.00 94.44 98 ASN A CA 1
ATOM 798 C C . ASN A 1 98 ? -9.945 0.103 -4.168 1.00 94.44 98 ASN A C 1
ATOM 800 O O . ASN A 1 98 ? -10.682 -0.400 -5.014 1.00 94.44 98 ASN A O 1
ATOM 804 N N . LEU A 1 99 ? -9.498 1.345 -4.264 1.00 97.12 99 LEU A N 1
ATOM 805 C CA . LEU A 1 99 ? -9.809 2.233 -5.364 1.00 97.12 99 LEU A CA 1
ATOM 806 C C . LEU A 1 99 ? -9.038 1.828 -6.624 1.00 97.12 99 LEU A C 1
ATOM 808 O O . LEU A 1 99 ? -8.006 1.149 -6.592 1.00 97.12 99 LEU A O 1
ATOM 812 N N . THR A 1 100 ? -9.560 2.283 -7.757 1.00 97.56 100 THR A N 1
ATOM 813 C CA . THR A 1 100 ? -8.956 2.051 -9.067 1.00 97.56 100 THR A CA 1
ATOM 814 C C . THR A 1 100 ? -7.648 2.830 -9.203 1.00 97.56 100 THR A C 1
ATOM 816 O O . THR A 1 100 ? -7.574 3.980 -8.776 1.00 97.56 100 THR A O 1
ATOM 819 N N . CYS A 1 101 ? -6.613 2.221 -9.794 1.00 98.38 101 CYS A N 1
ATOM 820 C CA . CYS A 1 101 ? -5.316 2.871 -9.987 1.00 98.38 101 CYS A CA 1
ATOM 821 C C . CYS A 1 101 ? -5.456 4.195 -10.750 1.00 98.38 101 CYS A C 1
ATOM 823 O O . CYS A 1 101 ? -5.924 4.215 -11.886 1.00 98.38 101 CYS A O 1
ATOM 825 N N . TYR A 1 102 ? -4.953 5.274 -10.157 1.00 98.19 102 TYR A N 1
ATOM 826 C CA . TYR A 1 102 ? -4.995 6.632 -10.691 1.00 98.19 102 TYR A CA 1
ATOM 827 C C . TYR A 1 102 ? -4.265 6.786 -12.034 1.00 98.19 102 TYR A C 1
ATOM 829 O O . TYR A 1 102 ? -4.618 7.641 -12.837 1.00 98.19 102 TYR A O 1
ATOM 837 N N . ILE A 1 103 ? -3.239 5.964 -12.289 1.00 97.44 103 ILE A N 1
ATOM 838 C CA . ILE A 1 103 ? -2.403 6.082 -13.494 1.00 97.44 103 ILE A CA 1
ATOM 839 C C . ILE A 1 103 ? -2.948 5.239 -14.650 1.00 97.44 103 ILE A C 1
ATOM 841 O O . ILE A 1 103 ? -3.076 5.738 -15.763 1.00 97.44 103 ILE A O 1
ATOM 845 N N . CYS A 1 104 ? -3.223 3.953 -14.419 1.00 98.00 104 CYS A N 1
ATOM 846 C CA . CYS A 1 104 ? -3.573 3.020 -15.498 1.00 98.00 104 CYS A CA 1
ATOM 847 C C . CYS A 1 104 ? -5.028 2.552 -15.483 1.00 98.00 104 CYS A C 1
ATOM 849 O O . CYS A 1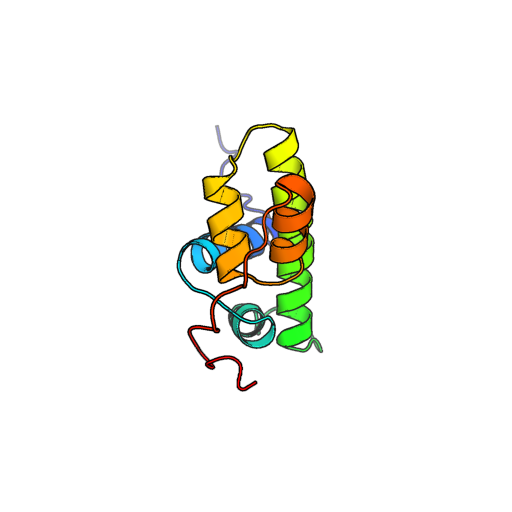 104 ? -5.408 1.744 -16.326 1.00 98.00 104 CYS A O 1
ATOM 851 N N . ASN A 1 105 ? -5.837 3.001 -14.521 1.00 97.06 105 ASN A N 1
ATOM 852 C CA . ASN A 1 105 ? -7.205 2.529 -14.322 1.00 97.06 105 ASN A CA 1
ATOM 853 C C . ASN A 1 105 ? -7.329 0.997 -14.185 1.00 97.06 105 ASN A C 1
ATOM 855 O O . ASN A 1 105 ? -8.314 0.418 -14.630 1.00 97.06 105 ASN A O 1
ATOM 859 N N . ASN A 1 106 ? -6.318 0.339 -13.600 1.00 93.38 106 ASN A N 1
ATOM 860 C CA . ASN A 1 106 ? -6.212 -1.124 -13.470 1.00 93.38 106 ASN A CA 1
ATOM 861 C C . ASN A 1 106 ? -6.248 -1.886 -14.813 1.00 93.38 106 ASN A C 1
ATOM 863 O O . ASN A 1 106 ? -6.730 -3.012 -14.869 1.00 93.38 106 ASN A O 1
ATOM 867 N N . LYS A 1 107 ? -5.744 -1.279 -15.896 1.00 94.88 107 LYS A N 1
ATOM 868 C CA . LYS A 1 107 ? -5.675 -1.892 -17.238 1.00 94.88 107 LYS A CA 1
ATOM 869 C C . LYS A 1 107 ? -4.290 -2.448 -17.607 1.00 94.88 107 LYS A C 1
ATOM 871 O O . LYS A 1 107 ? -4.045 -2.719 -18.778 1.00 94.88 107 LYS A O 1
ATOM 876 N N . LEU A 1 108 ? -3.380 -2.534 -16.635 1.00 87.75 108 LEU A N 1
ATOM 877 C CA . LEU A 1 108 ? -2.023 -3.077 -16.769 1.00 87.75 108 LEU A CA 1
ATOM 878 C C . LEU A 1 108 ? -1.839 -4.243 -15.810 1.00 87.75 108 LEU A C 1
ATOM 880 O O . LEU A 1 108 ? -2.410 -4.140 -14.698 1.00 87.75 108 LEU A O 1
#

Foldseek 3Di:
DPPDPDPDPVNVLLVVLLVDLLPFAAAQLRSLVVVVVDDPPDHSSRSSQVSLVVNLVVVVVCVVVVVDDLVSLVSNLQRSPPPSVVVSCVPVVDDDGHDQGPPCSPPD

Secondary structure (DSSP, 8-state):
--------HHHHHHHHHHHHHTTS---HHHHHHTTTTSSTT--HHHHHHHHHHHHHHHHHHHHHTTSS-HHHHHHHHHHH-TTHHHHHHHHH-----PPPPTTTTT--

pLDDT: mean 92.88, std 13.63, range [43.03, 98.69]

Mean predicted aligned error: 4.7 Å

Radius of gyration: 14.43 Å; Cα contacts (8 Å, |Δi|>4): 140; chains: 1; bounding box: 42×26×36 Å

Sequence (108 aa):
MERSKEQNASNNIINKARKILTKYPLCDHCLGRLFAKLGLDLGNDERGRAIKTLLQMILHQELREEKINKEELRKYALNAGDPITRLYQKIFEEKITNLTCYICNNKL